Protein AF-A0A2V6PAM8-F1 (afdb_monomer)

pLDDT: mean 87.89, std 10.05, range [51.59, 96.38]

Structure (mmCIF, N/CA/C/O backbone):
data_AF-A0A2V6PAM8-F1
#
_entry.id   AF-A0A2V6PAM8-F1
#
loop_
_atom_site.group_PDB
_atom_site.id
_atom_site.type_symbol
_atom_site.label_atom_id
_atom_site.label_alt_id
_atom_site.label_comp_id
_atom_site.label_asym_id
_atom_site.label_entity_id
_atom_site.label_seq_id
_atom_site.pdbx_PDB_ins_code
_atom_site.Cartn_x
_atom_site.Cartn_y
_atom_site.Cartn_z
_atom_site.occupancy
_atom_site.B_iso_or_equiv
_atom_site.auth_seq_id
_atom_site.auth_comp_id
_atom_site.auth_asym_id
_atom_site.auth_atom_id
_atom_site.pdbx_PDB_model_num
ATOM 1 N N . MET A 1 1 ? -10.307 9.850 -8.033 1.00 60.00 1 MET A N 1
ATOM 2 C CA . MET A 1 1 ? -9.598 10.230 -6.792 1.00 60.00 1 MET A CA 1
ATOM 3 C C . MET A 1 1 ? -10.414 11.345 -6.150 1.00 60.00 1 MET A C 1
ATOM 5 O O . MET A 1 1 ? -10.717 12.295 -6.857 1.00 60.00 1 MET A O 1
ATOM 9 N N . ILE A 1 2 ? -10.885 11.184 -4.908 1.00 63.59 2 ILE A N 1
ATOM 10 C CA . ILE A 1 2 ? -11.718 12.192 -4.225 1.00 63.59 2 ILE A CA 1
ATOM 11 C C . ILE A 1 2 ? -10.846 12.871 -3.171 1.00 63.59 2 ILE A C 1
ATOM 13 O O . ILE A 1 2 ? -10.328 12.197 -2.283 1.00 63.59 2 ILE A O 1
ATOM 17 N N . TRP A 1 3 ? -10.672 14.186 -3.293 1.00 65.62 3 TRP A N 1
ATOM 18 C CA . TRP A 1 3 ? -9.989 15.015 -2.302 1.00 65.62 3 TRP A CA 1
ATOM 19 C C . TRP A 1 3 ? -11.008 15.732 -1.406 1.00 65.62 3 TRP A C 1
ATOM 21 O O . TRP A 1 3 ? -12.070 16.109 -1.904 1.00 65.62 3 TRP A O 1
ATOM 31 N N . PRO A 1 4 ? -10.689 15.971 -0.118 1.00 77.56 4 PRO A N 1
ATOM 32 C CA . PRO A 1 4 ? -9.455 15.596 0.589 1.00 77.56 4 PRO A CA 1
ATOM 33 C C . PRO A 1 4 ? -9.406 14.110 1.000 1.00 77.56 4 PRO A C 1
ATOM 35 O O . PRO A 1 4 ? -10.439 13.469 1.190 1.00 77.56 4 PRO A O 1
ATOM 38 N N . PHE A 1 5 ? -8.196 13.569 1.203 1.00 82.25 5 PHE A N 1
ATOM 39 C CA . PHE A 1 5 ? -8.011 12.225 1.766 1.00 82.25 5 PHE A CA 1
ATOM 40 C C . PHE A 1 5 ? -8.286 12.242 3.275 1.00 82.25 5 PHE A C 1
ATOM 42 O O . PHE A 1 5 ? -7.394 12.498 4.081 1.00 82.25 5 PHE A O 1
ATOM 49 N N . SER A 1 6 ? -9.534 12.000 3.670 1.00 88.38 6 SER A N 1
ATOM 50 C CA . SER A 1 6 ? -9.892 11.915 5.089 1.00 88.38 6 SER A CA 1
ATOM 51 C C . SER A 1 6 ? -9.301 10.662 5.744 1.00 88.38 6 SER A C 1
ATOM 53 O O . SER A 1 6 ? -9.154 9.625 5.098 1.00 88.38 6 SER A O 1
ATOM 55 N N . LEU A 1 7 ? -9.038 10.718 7.054 1.00 88.88 7 LEU A N 1
ATOM 56 C CA . LEU A 1 7 ? -8.567 9.558 7.828 1.00 88.88 7 LEU A CA 1
ATOM 57 C C . LEU A 1 7 ? -9.528 8.358 7.729 1.00 88.88 7 LEU A C 1
ATOM 59 O O . LEU A 1 7 ? -9.100 7.208 7.677 1.00 88.88 7 LEU A O 1
ATOM 63 N N . HIS A 1 8 ? -10.837 8.620 7.652 1.00 90.31 8 HIS A N 1
ATOM 64 C CA . HIS A 1 8 ? -11.852 7.585 7.425 1.00 90.31 8 HIS A CA 1
ATOM 65 C C . HIS A 1 8 ? -11.763 6.976 6.021 1.00 90.31 8 HIS A C 1
ATOM 67 O O . HIS A 1 8 ? -11.898 5.766 5.849 1.00 90.31 8 HIS A O 1
ATOM 73 N N . GLY A 1 9 ? -11.505 7.805 5.006 1.00 90.56 9 GLY A N 1
ATOM 74 C CA . GLY A 1 9 ? -11.277 7.340 3.639 1.00 90.56 9 GLY A CA 1
ATOM 75 C C . GLY A 1 9 ? -10.022 6.476 3.522 1.00 90.56 9 GLY A C 1
ATOM 76 O O . GLY A 1 9 ? -10.054 5.452 2.839 1.00 90.56 9 GLY A O 1
ATOM 77 N N . GLN A 1 10 ? -8.950 6.836 4.235 1.00 90.38 10 GLN A N 1
ATOM 78 C CA . GLN A 1 10 ? -7.720 6.040 4.292 1.00 90.38 10 GLN A CA 1
ATOM 79 C C . GLN A 1 10 ? -7.975 4.665 4.912 1.00 90.38 10 GLN A C 1
ATOM 81 O O . GLN A 1 10 ? -7.566 3.655 4.344 1.00 90.38 10 GLN A O 1
ATOM 86 N N . GLN A 1 11 ? -8.726 4.610 6.016 1.00 93.25 11 GLN A N 1
ATOM 87 C CA . GLN A 1 11 ? -9.111 3.348 6.647 1.00 93.25 11 GLN A CA 1
ATOM 88 C C . GLN A 1 11 ? -9.919 2.450 5.705 1.00 93.25 11 GLN A C 1
ATOM 90 O O . GLN A 1 11 ? -9.539 1.303 5.475 1.00 93.25 11 GLN A O 1
ATOM 95 N N . LYS A 1 12 ? -10.983 2.984 5.090 1.00 93.38 12 LYS A N 1
ATOM 96 C CA . LYS A 1 12 ? -11.780 2.236 4.104 1.00 93.38 12 LYS A CA 1
ATOM 97 C C . LYS A 1 12 ? -10.934 1.736 2.937 1.00 93.38 12 LYS A C 1
ATOM 99 O O . LYS A 1 12 ? -11.145 0.629 2.453 1.00 93.38 12 LYS A O 1
ATOM 104 N N . THR A 1 13 ? -9.976 2.545 2.487 1.00 93.12 13 THR A N 1
ATOM 105 C CA . THR A 1 13 ? -9.052 2.161 1.416 1.00 93.12 13 THR A CA 1
ATOM 106 C C . THR A 1 13 ? -8.168 0.998 1.857 1.00 93.12 13 THR A C 1
ATOM 108 O O . THR A 1 13 ? -8.074 0.016 1.128 1.00 93.12 13 THR A O 1
ATOM 111 N N . ALA A 1 14 ? -7.571 1.059 3.050 1.00 93.31 14 ALA A N 1
ATOM 112 C CA . ALA A 1 14 ? -6.739 -0.019 3.581 1.00 93.31 14 ALA A CA 1
ATOM 113 C C . ALA A 1 14 ? -7.520 -1.339 3.698 1.00 93.31 14 ALA A C 1
ATOM 115 O O . ALA A 1 14 ? -7.067 -2.378 3.220 1.00 93.31 14 ALA A O 1
ATOM 116 N N . GLU A 1 15 ? -8.726 -1.291 4.264 1.00 94.38 15 GLU A N 1
ATOM 117 C CA . GLU A 1 15 ? -9.599 -2.459 4.418 1.00 94.38 15 GLU A CA 1
ATOM 118 C C . GLU A 1 15 ? -10.016 -3.045 3.061 1.00 94.38 15 GLU A C 1
ATOM 120 O O . GLU A 1 15 ? -9.935 -4.258 2.862 1.00 94.38 15 GLU A O 1
ATOM 125 N N . ALA A 1 16 ? -10.385 -2.195 2.096 1.00 94.38 16 ALA A N 1
ATOM 126 C CA . ALA A 1 16 ? -10.732 -2.631 0.746 1.00 94.38 16 ALA A CA 1
ATOM 127 C C . ALA A 1 16 ? -9.545 -3.292 0.032 1.00 94.38 16 ALA A C 1
ATOM 129 O O . ALA A 1 16 ? -9.707 -4.344 -0.580 1.00 94.38 16 ALA A O 1
ATOM 130 N N . ARG A 1 17 ? -8.335 -2.724 0.138 1.00 95.31 17 ARG A N 1
ATOM 131 C CA . ARG A 1 17 ? -7.122 -3.319 -0.447 1.00 95.31 17 ARG A CA 1
ATOM 132 C C . ARG A 1 17 ? -6.766 -4.652 0.206 1.00 95.31 17 ARG A C 1
ATOM 134 O O . ARG A 1 17 ? -6.422 -5.590 -0.504 1.00 95.31 17 ARG A O 1
ATOM 141 N N . ALA A 1 18 ? -6.899 -4.775 1.525 1.00 93.88 18 ALA A N 1
ATOM 142 C CA . ALA A 1 18 ? -6.687 -6.049 2.210 1.00 93.88 18 ALA A CA 1
ATOM 143 C C . ALA A 1 18 ? -7.701 -7.115 1.755 1.00 93.88 18 ALA A C 1
ATOM 145 O O . ALA A 1 18 ? -7.327 -8.263 1.509 1.00 93.88 18 ALA A O 1
ATOM 146 N N . ALA A 1 19 ? -8.970 -6.734 1.581 1.00 95.06 19 ALA A N 1
ATOM 147 C CA . ALA A 1 19 ? -10.009 -7.620 1.059 1.00 95.06 19 ALA A CA 1
ATOM 148 C C . ALA A 1 19 ? -9.766 -8.022 -0.409 1.00 95.06 19 ALA A C 1
ATOM 150 O O . ALA A 1 19 ? -9.996 -9.179 -0.770 1.00 95.06 19 ALA A O 1
ATOM 151 N N . ASP A 1 20 ? -9.272 -7.101 -1.242 1.00 94.38 20 ASP A N 1
ATOM 152 C CA . ASP A 1 20 ? -8.894 -7.373 -2.633 1.00 94.38 20 ASP A CA 1
ATOM 153 C C . ASP A 1 20 ? -7.796 -8.439 -2.706 1.00 94.38 20 ASP A C 1
ATOM 155 O O . ASP A 1 20 ? -7.969 -9.443 -3.398 1.00 94.38 20 ASP A O 1
ATOM 159 N N . ILE A 1 21 ? -6.725 -8.277 -1.923 1.00 94.44 21 ILE A N 1
ATOM 160 C CA . ILE A 1 21 ? -5.619 -9.242 -1.856 1.00 94.44 21 ILE A CA 1
ATOM 161 C C . ILE A 1 21 ? -6.103 -10.607 -1.361 1.00 94.44 21 ILE A C 1
ATOM 163 O O . ILE A 1 21 ? -5.783 -11.633 -1.960 1.00 94.44 21 ILE A O 1
ATOM 167 N N . LYS A 1 22 ? -6.941 -10.634 -0.315 1.00 92.88 22 LYS A N 1
ATOM 168 C CA . LYS A 1 22 ? -7.553 -11.876 0.187 1.00 92.88 22 LYS A CA 1
ATOM 169 C C . LYS A 1 22 ? -8.410 -12.581 -0.873 1.00 92.88 22 LYS A C 1
ATOM 171 O O . LYS A 1 22 ? -8.558 -13.796 -0.828 1.00 92.88 22 LYS A O 1
ATOM 176 N N . SER A 1 23 ? -8.950 -11.827 -1.828 1.00 94.81 23 SER A N 1
ATOM 177 C CA . SER A 1 23 ? -9.747 -12.333 -2.951 1.00 94.81 23 SER A CA 1
ATOM 178 C C . SER A 1 23 ? -8.909 -12.596 -4.212 1.00 94.81 23 SER A C 1
ATOM 180 O O . SER A 1 23 ? -9.467 -12.653 -5.305 1.00 94.81 23 SER A O 1
ATOM 182 N N . HIS A 1 24 ? -7.582 -12.715 -4.084 1.00 92.19 24 HIS A N 1
ATOM 183 C CA . HIS A 1 24 ? -6.637 -12.926 -5.189 1.00 92.19 24 HIS A CA 1
ATOM 184 C C . HIS A 1 24 ? -6.649 -11.829 -6.267 1.00 92.19 24 HIS A C 1
ATOM 186 O O . HIS A 1 24 ? -6.299 -12.073 -7.421 1.00 92.19 24 HIS A O 1
ATOM 192 N N . ARG A 1 25 ? -7.031 -10.599 -5.904 1.00 93.25 25 ARG A N 1
ATOM 193 C CA . ARG A 1 25 ? -6.892 -9.426 -6.774 1.00 93.25 25 ARG A CA 1
ATOM 194 C C . ARG A 1 25 ? -5.595 -8.695 -6.466 1.00 93.25 25 ARG A C 1
ATOM 196 O O . ARG A 1 25 ? -5.213 -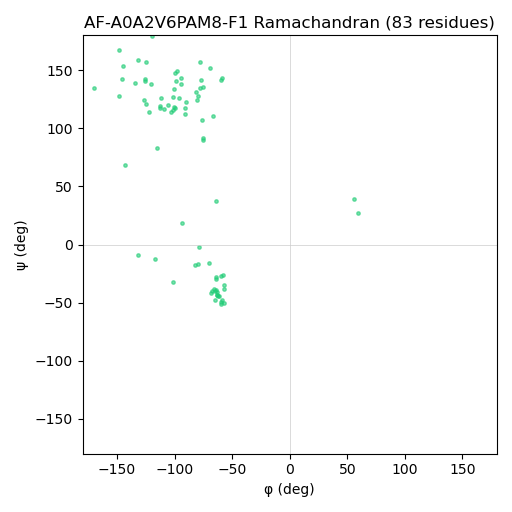8.576 -5.309 1.00 93.25 25 ARG A O 1
ATOM 203 N N . VAL A 1 26 ? -4.960 -8.167 -7.508 1.00 92.00 26 VAL A N 1
ATOM 204 C CA . VAL A 1 26 ? -3.651 -7.501 -7.438 1.00 92.00 26 VAL A CA 1
ATOM 205 C C . VAL A 1 26 ? -3.830 -6.019 -7.808 1.00 92.00 26 VAL A C 1
ATOM 207 O O . VAL A 1 26 ? -3.715 -5.652 -8.979 1.00 92.00 26 VAL A O 1
ATOM 210 N N . PRO A 1 27 ? -4.228 -5.152 -6.859 1.00 93.31 27 PRO A N 1
ATOM 211 C CA . PRO A 1 27 ? -4.533 -3.761 -7.158 1.00 93.31 27 PRO A CA 1
ATOM 212 C C . PRO A 1 27 ? -3.261 -2.934 -7.384 1.00 93.31 27 PRO A C 1
ATOM 214 O O . PRO A 1 27 ? -2.322 -2.960 -6.587 1.00 93.31 27 PRO A O 1
ATOM 217 N N . VAL A 1 28 ? -3.286 -2.111 -8.432 1.00 92.50 28 VAL A N 1
ATOM 218 C CA . VAL A 1 28 ? -2.320 -1.023 -8.632 1.00 92.50 28 VAL A CA 1
ATOM 219 C C . VAL A 1 28 ? -2.735 0.160 -7.761 1.00 92.50 28 VAL A C 1
ATOM 221 O O . VAL A 1 28 ? -3.888 0.604 -7.814 1.00 92.50 28 VAL A O 1
ATOM 224 N N . VAL A 1 29 ? -1.813 0.683 -6.955 1.00 91.00 29 VAL A N 1
ATOM 225 C CA . VAL A 1 29 ? -2.068 1.821 -6.066 1.00 91.00 29 VAL A CA 1
ATOM 226 C C . VAL A 1 29 ? -1.149 2.990 -6.386 1.00 91.00 29 VAL A C 1
ATOM 228 O O . VAL A 1 29 ? 0.042 2.829 -6.642 1.00 91.00 29 VAL A O 1
ATOM 231 N N . HIS A 1 30 ? -1.733 4.186 -6.360 1.00 89.06 30 HIS A N 1
ATOM 232 C CA . HIS A 1 30 ? -1.015 5.443 -6.529 1.00 89.06 30 HIS A CA 1
ATOM 233 C C . HIS A 1 30 ? -0.793 6.066 -5.156 1.00 89.06 30 HIS A C 1
ATOM 235 O O . HIS A 1 30 ? -1.754 6.391 -4.456 1.00 89.06 30 HIS A O 1
ATOM 241 N N . LEU A 1 31 ? 0.472 6.226 -4.780 1.00 87.56 31 LEU A N 1
ATOM 242 C CA . LEU A 1 31 ? 0.883 6.806 -3.513 1.00 87.56 31 LEU A CA 1
ATOM 243 C C . LEU A 1 31 ? 1.196 8.287 -3.711 1.00 87.56 31 LEU A C 1
ATOM 245 O O . LEU A 1 31 ? 2.001 8.689 -4.556 1.00 87.56 31 LEU A O 1
ATOM 249 N N . VAL A 1 32 ? 0.547 9.108 -2.895 1.00 84.06 32 VAL A N 1
ATOM 250 C CA . VAL A 1 32 ? 0.734 10.556 -2.876 1.00 84.06 32 VAL A CA 1
ATOM 251 C C . VAL A 1 32 ? 1.078 10.980 -1.461 1.00 84.06 32 VAL A C 1
ATOM 253 O O . VAL A 1 32 ? 0.511 10.473 -0.492 1.00 84.06 32 VAL A O 1
ATOM 256 N N . ARG A 1 33 ? 1.995 11.937 -1.329 1.00 83.00 33 ARG A N 1
ATOM 257 C CA . ARG A 1 33 ? 2.118 12.669 -0.069 1.00 83.00 33 ARG A CA 1
ATOM 258 C C . ARG A 1 33 ? 0.962 13.677 -0.024 1.00 83.00 33 ARG A C 1
ATOM 260 O O . ARG A 1 33 ? 0.550 14.221 -1.041 1.00 83.00 33 ARG A O 1
ATOM 267 N N . PHE A 1 34 ? 0.367 13.891 1.141 1.00 77.06 34 PHE A N 1
ATOM 268 C CA . PHE A 1 34 ? -0.693 14.885 1.333 1.00 77.06 34 PHE A CA 1
ATOM 269 C C . PHE A 1 34 ? -0.380 15.677 2.609 1.00 77.06 34 PHE A C 1
ATOM 271 O O . PHE A 1 34 ? 0.089 15.069 3.571 1.00 77.06 34 PHE A O 1
ATOM 278 N N . PRO A 1 35 ? -0.575 17.012 2.640 1.00 76.69 35 PRO A N 1
ATOM 279 C CA . PRO A 1 35 ? -1.144 17.882 1.595 1.00 76.69 35 PRO A CA 1
ATOM 280 C C . PRO A 1 35 ? -0.175 18.248 0.462 1.00 76.69 35 PRO A C 1
ATOM 282 O O . PRO A 1 35 ? -0.558 18.926 -0.487 1.00 76.69 35 PRO A O 1
ATOM 285 N N . ARG A 1 36 ? 1.082 17.800 0.534 1.00 78.25 36 ARG A N 1
ATOM 286 C CA . ARG A 1 36 ? 2.079 18.039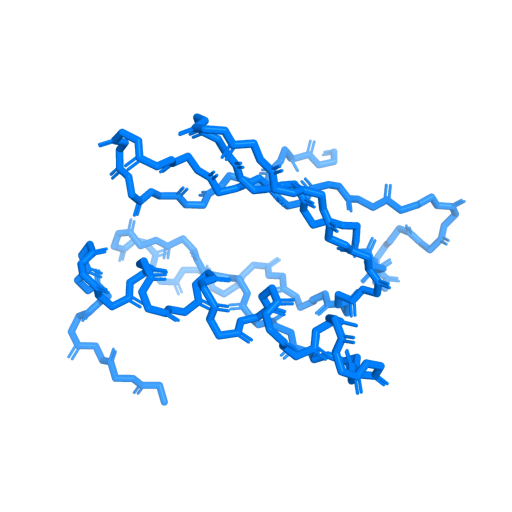 -0.517 1.00 78.25 36 ARG A CA 1
ATOM 287 C C . ARG A 1 36 ? 1.813 17.127 -1.715 1.00 78.25 36 ARG A C 1
ATOM 289 O O . ARG A 1 36 ? 2.356 16.033 -1.730 1.00 78.25 36 ARG A O 1
ATOM 296 N N . LEU A 1 37 ? 1.028 17.595 -2.692 1.00 64.56 37 LEU A N 1
ATOM 297 C CA . LEU A 1 37 ? 0.591 16.888 -3.915 1.00 64.56 37 LEU A CA 1
ATOM 298 C C . LEU A 1 37 ? 1.726 16.501 -4.893 1.00 64.56 37 LEU A C 1
ATOM 300 O O . LEU A 1 37 ? 1.563 16.556 -6.108 1.00 64.56 37 LEU A O 1
ATOM 304 N N . THR A 1 38 ? 2.887 16.097 -4.391 1.00 70.56 38 THR A N 1
ATOM 305 C CA . THR A 1 38 ? 3.876 15.391 -5.192 1.00 70.56 38 THR A CA 1
ATOM 306 C C . THR A 1 38 ? 3.398 13.946 -5.350 1.00 70.56 38 THR A C 1
ATOM 308 O O . THR A 1 38 ? 3.350 13.164 -4.394 1.00 70.56 38 THR A O 1
ATOM 311 N N . ILE A 1 39 ? 2.947 13.620 -6.566 1.00 58.03 39 ILE A N 1
ATOM 312 C CA . ILE A 1 39 ? 2.693 12.242 -6.996 1.00 58.03 39 ILE A CA 1
ATOM 313 C C . ILE A 1 39 ? 4.060 11.568 -7.039 1.00 58.03 39 ILE A C 1
A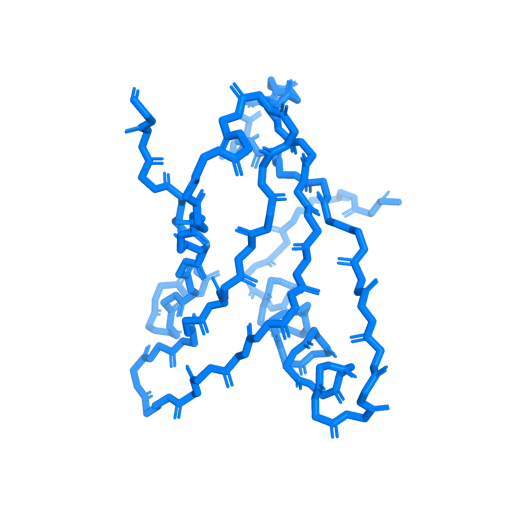TOM 315 O O . ILE A 1 39 ? 4.881 11.946 -7.867 1.00 58.03 39 ILE A O 1
ATOM 319 N N . ASN A 1 40 ? 4.332 10.632 -6.129 1.00 63.00 40 ASN A N 1
ATOM 320 C CA . ASN A 1 40 ? 5.703 10.143 -5.955 1.00 63.00 40 ASN A CA 1
ATOM 321 C C . ASN A 1 40 ? 5.890 8.664 -6.261 1.00 63.00 40 ASN A C 1
ATOM 323 O O . ASN A 1 40 ? 7.039 8.234 -6.313 1.00 63.00 40 ASN A O 1
ATOM 327 N N . HIS A 1 41 ? 4.828 7.865 -6.418 1.00 82.56 41 HIS A N 1
ATOM 328 C CA . HIS A 1 41 ? 5.045 6.434 -6.613 1.00 82.56 41 HIS A CA 1
ATOM 329 C C . HIS A 1 41 ? 3.797 5.649 -7.020 1.00 82.56 41 HIS A C 1
ATOM 331 O O . HIS A 1 41 ? 2.738 5.810 -6.412 1.00 82.56 41 HIS A O 1
ATOM 337 N N . GLY A 1 42 ? 3.924 4.769 -8.013 1.00 89.19 42 GLY A N 1
ATOM 338 C CA . GLY A 1 42 ? 2.918 3.761 -8.347 1.00 89.19 42 GLY A CA 1
ATOM 339 C C . GLY A 1 42 ? 3.469 2.378 -8.029 1.00 89.19 42 GLY A C 1
ATOM 340 O O . GLY A 1 42 ? 4.546 2.041 -8.507 1.00 89.19 42 GLY A O 1
ATOM 341 N N . VAL A 1 43 ? 2.744 1.590 -7.235 1.00 92.19 43 VAL A N 1
ATOM 342 C CA . VAL A 1 43 ? 3.158 0.230 -6.856 1.00 92.19 43 VAL A CA 1
ATOM 343 C C . VAL A 1 43 ? 2.019 -0.761 -7.046 1.00 92.19 43 VAL A C 1
ATOM 345 O O . VAL A 1 43 ? 0.842 -0.390 -7.084 1.00 92.19 43 VAL A O 1
ATOM 348 N N . VAL A 1 44 ? 2.364 -2.038 -7.155 1.00 94.31 44 VAL A N 1
ATOM 349 C CA . VAL A 1 44 ? 1.406 -3.133 -7.329 1.00 94.31 44 VAL A CA 1
ATOM 350 C C . VAL A 1 44 ? 1.352 -3.954 -6.048 1.00 94.31 44 VAL A C 1
ATOM 352 O O . VAL A 1 44 ? 2.352 -4.555 -5.674 1.00 94.31 44 VAL A O 1
ATOM 355 N N . LEU A 1 45 ? 0.207 -3.994 -5.364 1.00 95.19 45 LEU A N 1
ATOM 356 C CA . LEU A 1 45 ? 0.066 -4.790 -4.141 1.00 95.19 45 LEU A CA 1
ATOM 357 C C . LEU A 1 45 ? -0.200 -6.253 -4.495 1.00 95.19 45 LEU A C 1
ATOM 359 O O . LEU A 1 45 ? -1.110 -6.534 -5.272 1.00 95.19 45 LEU A O 1
ATOM 363 N N . PHE A 1 46 ? 0.539 -7.177 -3.884 1.00 94.19 46 PHE A N 1
ATOM 364 C CA . PHE A 1 46 ? 0.390 -8.618 -4.129 1.00 94.19 46 PHE A CA 1
ATOM 365 C C . PHE A 1 46 ? 0.303 -9.466 -2.850 1.00 94.19 46 PHE A C 1
ATOM 367 O O . PHE A 1 46 ? -0.015 -10.651 -2.922 1.00 94.19 46 PHE A O 1
ATOM 374 N N . GLY A 1 47 ? 0.547 -8.880 -1.676 1.00 94.75 47 GLY A N 1
ATOM 375 C CA . GLY A 1 47 ? 0.406 -9.554 -0.385 1.00 94.75 47 GLY A CA 1
ATOM 376 C C . GLY A 1 47 ? -0.096 -8.601 0.693 1.00 94.75 47 GLY A C 1
ATOM 377 O O . GLY A 1 47 ? 0.102 -7.391 0.594 1.00 94.75 47 GLY A O 1
ATOM 378 N N . ALA A 1 48 ? -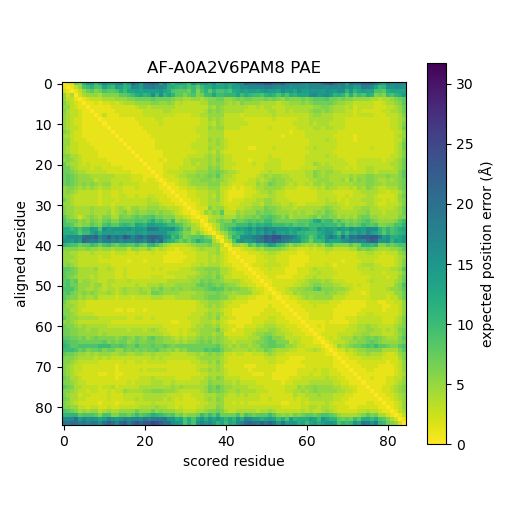0.767 -9.139 1.711 1.00 95.75 48 ALA A N 1
ATOM 379 C CA . ALA A 1 48 ? -1.283 -8.366 2.834 1.00 95.75 48 ALA A CA 1
ATOM 380 C C . ALA A 1 48 ? -1.274 -9.205 4.116 1.00 95.75 48 ALA A C 1
ATOM 382 O O . ALA A 1 48 ? -1.856 -10.289 4.156 1.00 95.75 48 ALA A O 1
ATOM 383 N N . THR A 1 49 ? -0.676 -8.661 5.172 1.00 95.44 49 THR A N 1
ATOM 384 C CA . THR A 1 49 ? -0.680 -9.230 6.522 1.00 95.44 49 THR A CA 1
ATOM 385 C C . THR A 1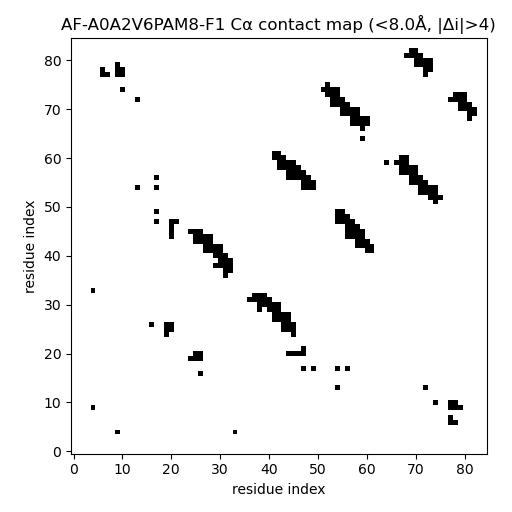 49 ? -1.279 -8.200 7.468 1.00 95.44 49 THR A C 1
ATOM 387 O O . THR A 1 49 ? -0.713 -7.128 7.667 1.00 95.44 49 THR A O 1
ATOM 390 N N . ALA A 1 50 ? -2.446 -8.502 8.035 1.00 93.69 50 ALA A N 1
ATOM 391 C CA . ALA A 1 50 ? -3.139 -7.609 8.958 1.00 93.69 50 ALA A CA 1
ATOM 392 C C . ALA A 1 50 ? -2.907 -8.036 10.411 1.00 93.69 50 ALA A C 1
ATOM 394 O O . ALA A 1 50 ? -3.067 -9.207 10.752 1.00 93.69 50 ALA A O 1
ATOM 395 N N . THR A 1 51 ? -2.595 -7.068 11.266 1.00 92.38 51 THR A N 1
ATOM 396 C CA . THR A 1 51 ? -2.549 -7.210 12.723 1.00 92.38 51 THR A CA 1
ATOM 397 C C . THR A 1 51 ? -3.557 -6.254 13.369 1.00 92.38 51 THR A C 1
ATOM 399 O O . THR A 1 51 ? -4.257 -5.488 12.692 1.00 92.38 51 THR A O 1
ATOM 402 N N . GLU A 1 52 ? -3.639 -6.284 14.700 1.00 90.62 52 GLU A N 1
ATOM 403 C CA . GLU A 1 52 ? -4.460 -5.342 15.469 1.00 90.62 52 GLU A CA 1
ATOM 404 C C . GLU A 1 52 ? -3.989 -3.889 15.334 1.00 90.62 52 GLU A C 1
ATOM 406 O O . GLU A 1 52 ? -4.802 -2.972 15.441 1.00 90.62 52 GLU A O 1
ATOM 411 N N . LYS A 1 53 ? -2.692 -3.665 15.084 1.00 92.69 53 LYS A N 1
ATOM 412 C CA . LYS A 1 53 ? -2.086 -2.324 15.052 1.00 92.69 53 LYS A CA 1
ATOM 413 C C . LYS A 1 53 ? -1.878 -1.801 13.638 1.00 92.69 53 LYS A C 1
ATOM 415 O O . LYS A 1 53 ? -2.016 -0.605 13.407 1.00 92.69 53 LYS A O 1
ATOM 420 N N . GLU A 1 54 ? -1.612 -2.686 12.686 1.00 95.12 54 GLU A N 1
ATOM 421 C CA . GLU A 1 54 ? -1.218 -2.287 11.339 1.00 95.12 54 GLU A CA 1
ATOM 422 C C . GLU A 1 54 ? -1.695 -3.264 10.263 1.00 95.12 54 GLU A C 1
ATOM 424 O O . GLU A 1 54 ? -2.149 -4.3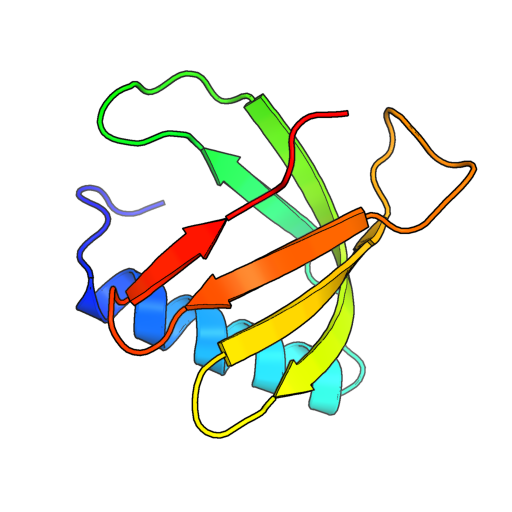75 10.541 1.00 95.12 54 GLU A O 1
ATOM 429 N N . ILE A 1 55 ? -1.600 -2.836 9.009 1.00 95.62 55 ILE A N 1
ATOM 430 C CA . ILE A 1 55 ? -1.710 -3.712 7.846 1.00 95.62 55 ILE A CA 1
ATOM 431 C C . ILE A 1 55 ? -0.452 -3.520 7.008 1.00 95.62 55 ILE A C 1
ATOM 433 O O . ILE A 1 55 ? -0.170 -2.412 6.557 1.00 95.62 55 ILE A O 1
ATOM 437 N N . LEU A 1 56 ? 0.292 -4.600 6.803 1.00 96.38 56 LEU A N 1
ATOM 438 C CA . LEU A 1 56 ? 1.503 -4.615 5.996 1.00 96.38 56 LEU A CA 1
ATOM 439 C C . LEU A 1 56 ? 1.169 -5.159 4.614 1.00 96.38 5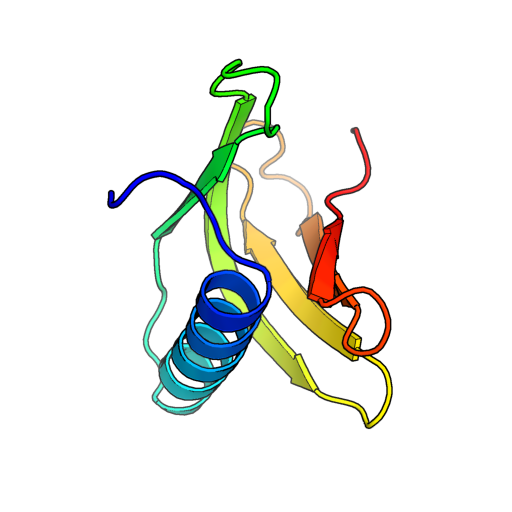6 LEU A C 1
ATOM 441 O O . LEU A 1 56 ? 0.760 -6.313 4.482 1.00 96.38 56 LEU A O 1
ATOM 445 N N . PHE A 1 57 ? 1.346 -4.337 3.589 1.00 95.69 57 PHE A N 1
ATOM 446 C CA . PHE A 1 57 ? 1.170 -4.738 2.202 1.00 95.69 57 PHE A CA 1
ATOM 447 C C . PHE A 1 57 ? 2.524 -4.987 1.550 1.00 95.69 57 PHE A C 1
ATOM 449 O O . PHE A 1 57 ? 3.387 -4.110 1.554 1.00 95.69 57 PHE A O 1
ATOM 456 N N . ALA A 1 58 ? 2.681 -6.161 0.944 1.00 95.12 58 ALA A N 1
ATOM 457 C CA . ALA A 1 58 ? 3.788 -6.432 0.0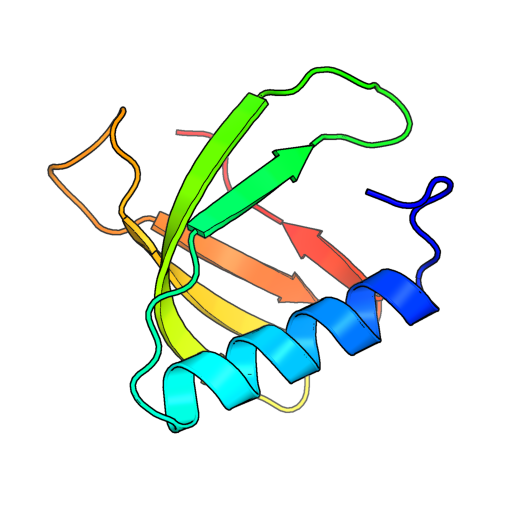43 1.00 95.12 58 ALA A CA 1
ATOM 458 C C . ALA A 1 58 ? 3.460 -5.834 -1.328 1.00 95.12 58 ALA A C 1
ATOM 460 O O . ALA A 1 58 ? 2.403 -6.120 -1.907 1.00 95.12 58 ALA A O 1
ATOM 461 N N . ALA A 1 59 ? 4.357 -4.988 -1.819 1.00 94.62 59 ALA A N 1
ATOM 462 C CA . ALA A 1 59 ? 4.210 -4.254 -3.059 1.00 94.62 59 ALA A CA 1
ATOM 463 C C . ALA A 1 59 ? 5.400 -4.492 -3.990 1.00 94.62 59 ALA A C 1
ATOM 465 O O . ALA A 1 59 ? 6.546 -4.586 -3.561 1.00 94.62 59 ALA A O 1
ATOM 466 N N . TYR A 1 60 ? 5.113 -4.577 -5.282 1.00 93.19 60 TYR A N 1
ATOM 467 C CA . TYR A 1 60 ? 6.103 -4.496 -6.341 1.00 93.19 60 TYR A CA 1
ATOM 468 C C . TYR A 1 60 ? 6.254 -3.033 -6.759 1.00 93.19 60 TYR A C 1
ATOM 470 O O . TYR A 1 60 ? 5.269 -2.388 -7.138 1.00 93.19 60 TYR A O 1
ATOM 478 N N . ASP A 1 61 ? 7.482 -2.530 -6.668 1.00 91.06 61 ASP A N 1
ATOM 479 C CA . ASP A 1 61 ? 7.886 -1.210 -7.140 1.00 91.06 61 ASP A CA 1
ATOM 480 C C . ASP A 1 61 ? 8.624 -1.351 -8.486 1.00 91.06 61 ASP A C 1
ATOM 482 O O . ASP A 1 61 ? 9.713 -1.930 -8.524 1.00 91.06 61 ASP A O 1
ATOM 486 N N . PRO A 1 62 ? 8.081 -0.805 -9.589 1.00 88.56 62 PRO A N 1
ATOM 487 C CA . PRO A 1 62 ? 8.757 -0.802 -10.885 1.00 88.56 62 PRO A CA 1
ATOM 488 C C . PRO A 1 62 ? 10.132 -0.113 -10.888 1.00 88.56 62 PRO A C 1
ATOM 490 O O . PRO A 1 62 ? 10.975 -0.457 -11.712 1.00 88.56 62 PRO A O 1
ATOM 493 N N . ASN A 1 63 ? 10.377 0.844 -9.988 1.00 87.81 63 ASN A N 1
ATOM 494 C CA . ASN A 1 63 ? 11.662 1.540 -9.874 1.00 87.81 63 ASN A CA 1
ATOM 495 C C . ASN A 1 63 ? 12.720 0.718 -9.124 1.00 87.81 63 ASN A C 1
ATOM 497 O O . ASN A 1 63 ? 13.903 1.049 -9.166 1.00 87.81 63 ASN A O 1
ATOM 501 N N . SER A 1 64 ? 12.319 -0.319 -8.391 1.00 87.25 64 SER A N 1
ATOM 502 C CA . SER A 1 64 ? 13.212 -1.193 -7.625 1.00 87.25 64 SER A CA 1
ATOM 503 C C . SER A 1 64 ? 12.705 -2.637 -7.688 1.00 87.25 64 SER A C 1
ATOM 505 O O . SER A 1 64 ? 12.267 -3.195 -6.683 1.00 87.25 64 SER A O 1
ATOM 507 N N . PRO A 1 65 ? 12.764 -3.270 -8.876 1.00 87.38 65 PRO A N 1
ATOM 508 C CA . PRO A 1 65 ? 12.104 -4.551 -9.135 1.00 87.38 65 PRO A CA 1
ATOM 509 C C . PRO A 1 65 ? 12.747 -5.738 -8.403 1.00 87.38 65 PRO A C 1
ATOM 511 O O . PRO A 1 65 ? 12.137 -6.799 -8.299 1.00 87.38 65 PRO A O 1
ATOM 514 N N . GLU A 1 66 ? 13.971 -5.562 -7.902 1.00 89.00 66 GLU A N 1
ATOM 515 C CA . GLU A 1 66 ? 14.799 -6.598 -7.277 1.00 89.00 66 GLU A CA 1
ATOM 516 C C . GLU A 1 66 ? 14.188 -7.152 -5.982 1.00 89.00 66 GLU A C 1
ATOM 518 O O . GLU A 1 66 ? 14.462 -8.290 -5.592 1.00 89.00 66 GLU A O 1
ATOM 523 N N . LYS A 1 67 ? 13.409 -6.332 -5.260 1.00 88.19 67 LYS A N 1
ATOM 524 C CA . LYS A 1 67 ? 12.869 -6.678 -3.942 1.00 88.19 67 LYS A CA 1
ATOM 525 C C . LYS A 1 67 ? 11.479 -6.077 -3.737 1.00 88.19 67 LYS A C 1
ATOM 527 O O . LYS A 1 67 ? 11.248 -4.934 -4.120 1.00 88.19 67 LYS A O 1
ATOM 532 N N . PRO A 1 68 ? 10.566 -6.800 -3.070 1.00 91.44 68 PRO A N 1
ATOM 533 C CA . PRO A 1 68 ? 9.312 -6.219 -2.621 1.00 91.44 68 PRO A CA 1
ATOM 534 C C . PRO A 1 68 ? 9.533 -5.044 -1.669 1.00 91.44 68 PRO A C 1
ATOM 536 O O . PRO A 1 68 ? 10.384 -5.110 -0.779 1.00 91.44 68 PRO A O 1
ATOM 539 N N . VAL A 1 69 ? 8.703 -4.016 -1.807 1.00 92.31 69 VAL A N 1
ATOM 540 C CA . VAL A 1 69 ? 8.592 -2.918 -0.846 1.00 92.31 69 VAL A CA 1
ATOM 541 C C . VAL A 1 69 ? 7.407 -3.162 0.082 1.00 92.31 69 VAL A C 1
ATOM 543 O O . VAL A 1 69 ? 6.398 -3.753 -0.312 1.00 92.31 69 VAL A O 1
ATOM 546 N N . THR A 1 70 ? 7.510 -2.691 1.322 1.00 94.06 70 THR A N 1
ATOM 547 C CA . THR A 1 70 ? 6.430 -2.819 2.306 1.00 94.06 70 THR A CA 1
ATOM 548 C C . THR A 1 70 ? 5.704 -1.492 2.452 1.00 94.06 70 THR A C 1
ATOM 550 O O . THR A 1 70 ? 6.269 -0.522 2.954 1.00 94.06 70 THR A O 1
ATOM 553 N N . LEU A 1 71 ? 4.435 -1.457 2.052 1.00 94.00 71 LEU A N 1
ATOM 554 C CA . LEU A 1 71 ? 3.529 -0.354 2.355 1.00 94.00 71 LEU A CA 1
ATOM 555 C C . LEU A 1 71 ? 2.806 -0.668 3.668 1.00 94.00 71 LEU A C 1
ATOM 557 O O . LEU A 1 71 ? 1.992 -1.588 3.727 1.00 94.00 71 LEU A O 1
ATOM 561 N N . ALA A 1 72 ? 3.087 0.100 4.714 1.00 94.81 72 ALA A N 1
ATOM 562 C CA . ALA A 1 72 ? 2.454 -0.060 6.015 1.00 94.81 72 ALA A CA 1
ATOM 563 C C . ALA A 1 72 ? 1.245 0.873 6.149 1.00 94.81 72 ALA A C 1
ATOM 565 O O . ALA A 1 72 ? 1.296 2.040 5.762 1.00 94.81 72 ALA A O 1
ATOM 566 N N . TYR A 1 73 ? 0.159 0.368 6.720 1.00 95.06 73 TYR A N 1
ATOM 567 C CA . TYR A 1 73 ? -0.974 1.158 7.183 1.00 95.06 73 TYR A CA 1
ATOM 568 C C . TYR A 1 73 ? -1.052 1.081 8.703 1.00 95.06 73 TYR A C 1
ATOM 570 O O . TYR A 1 73 ? -1.276 0.002 9.247 1.00 95.06 73 TYR A O 1
ATOM 578 N N . ASP A 1 74 ? -0.908 2.217 9.377 1.00 94.56 74 ASP A N 1
ATOM 579 C CA . ASP A 1 74 ? -1.009 2.317 10.830 1.00 94.56 74 ASP A CA 1
ATOM 580 C C . ASP A 1 74 ? -2.459 2.628 11.231 1.00 94.56 74 ASP A C 1
ATOM 582 O O . ASP A 1 74 ? -3.015 3.667 10.858 1.00 94.56 74 ASP A O 1
ATOM 586 N N . ARG A 1 75 ? -3.101 1.725 11.984 1.00 92.88 75 ARG A N 1
ATOM 587 C CA . ARG A 1 75 ? -4.507 1.878 12.401 1.00 92.88 75 ARG A CA 1
ATOM 588 C C . ARG A 1 75 ? -4.714 3.020 13.411 1.00 92.88 75 ARG A C 1
ATOM 590 O O . ARG A 1 75 ? -5.707 3.733 13.245 1.00 92.88 75 ARG A O 1
ATOM 597 N N . PRO A 1 76 ? -3.841 3.232 14.424 1.00 92.81 76 PRO A N 1
ATOM 598 C CA . PRO A 1 76 ? -3.967 4.351 15.360 1.00 92.81 76 PRO A CA 1
ATOM 599 C C . PRO A 1 76 ? -3.976 5.724 14.682 1.00 92.81 76 PRO A C 1
ATOM 601 O O . PRO A 1 76 ? -4.879 6.524 14.923 1.00 92.81 76 PRO A O 1
ATOM 604 N N . SER A 1 77 ? -3.007 5.994 13.807 1.00 91.12 77 SER A N 1
ATOM 605 C CA . SER A 1 77 ? -2.907 7.267 13.081 1.00 91.12 77 SER A CA 1
ATOM 606 C C . SER A 1 77 ? -3.801 7.321 11.841 1.00 91.12 77 SER A C 1
ATOM 608 O O . SER A 1 77 ? -4.082 8.408 11.340 1.00 91.12 77 SER A O 1
ATOM 610 N N . ARG A 1 78 ? -4.274 6.167 11.352 1.00 92.50 78 ARG A N 1
ATOM 611 C CA . ARG A 1 78 ? -5.027 5.995 10.099 1.00 92.50 78 ARG A CA 1
ATOM 612 C C . ARG A 1 78 ? -4.275 6.536 8.885 1.00 92.50 78 ARG A C 1
ATOM 614 O O . ARG A 1 78 ? -4.878 7.123 7.982 1.00 92.50 78 ARG A O 1
ATOM 621 N N . THR A 1 79 ? -2.961 6.332 8.861 1.00 91.12 79 THR A N 1
ATOM 622 C CA . THR A 1 79 ? -2.085 6.814 7.789 1.00 91.12 79 THR A CA 1
ATOM 623 C C . THR A 1 79 ? -1.272 5.692 7.156 1.00 91.12 79 THR A C 1
ATOM 625 O O . THR A 1 79 ? -1.076 4.627 7.739 1.00 91.12 79 THR A O 1
ATOM 628 N N . PHE A 1 80 ? -0.841 5.932 5.918 1.00 91.56 80 PHE A N 1
ATOM 629 C CA . PHE A 1 80 ? 0.043 5.038 5.184 1.00 91.56 80 PHE A CA 1
ATOM 630 C C . PHE A 1 80 ? 1.484 5.529 5.265 1.00 91.56 80 PHE A C 1
ATOM 632 O O . PHE A 1 80 ? 1.749 6.723 5.108 1.00 91.56 80 PHE A O 1
ATOM 639 N N . PHE A 1 81 ? 2.404 4.586 5.414 1.00 90.19 81 PHE A 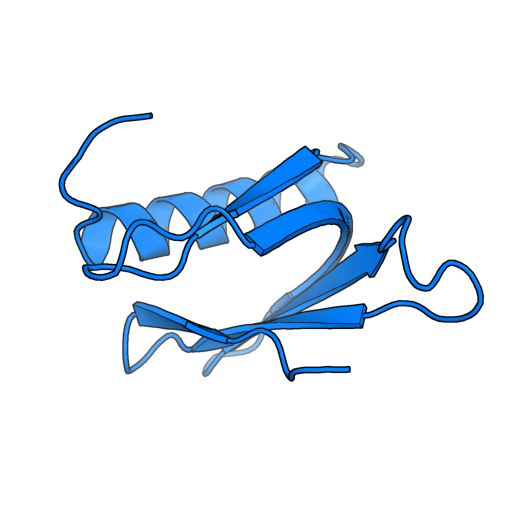N 1
ATOM 640 C CA . PHE A 1 81 ? 3.837 4.813 5.399 1.00 90.19 81 PHE A CA 1
ATOM 641 C C . PHE A 1 81 ? 4.482 3.893 4.373 1.00 90.19 81 PHE A C 1
ATOM 643 O O . PHE A 1 81 ? 4.339 2.673 4.424 1.00 90.19 81 PHE A O 1
ATOM 650 N N . LEU A 1 82 ? 5.213 4.500 3.444 1.00 86.62 82 LEU A N 1
ATOM 651 C CA . LEU A 1 82 ? 6.159 3.799 2.595 1.00 86.62 82 LEU A CA 1
ATOM 652 C C . LEU A 1 82 ? 7.557 4.290 3.000 1.00 86.62 82 LEU A C 1
ATOM 654 O O . LEU A 1 82 ? 7.791 5.505 2.923 1.00 86.62 82 LEU A O 1
ATOM 658 N N . PRO A 1 83 ? 8.460 3.411 3.471 1.00 76.56 83 PRO A N 1
ATOM 659 C CA . PRO A 1 83 ? 9.848 3.795 3.689 1.00 76.56 83 PRO A CA 1
ATOM 660 C C . PRO A 1 83 ? 10.442 4.292 2.364 1.00 76.56 83 PRO A C 1
ATOM 662 O O . PRO A 1 83 ? 10.075 3.820 1.292 1.00 76.56 83 PRO A O 1
ATOM 665 N N . THR A 1 84 ? 11.305 5.304 2.429 1.00 63.72 84 THR A N 1
ATOM 666 C CA . THR A 1 84 ? 11.970 5.807 1.216 1.00 63.72 84 THR A CA 1
ATOM 667 C C . THR A 1 84 ? 13.097 4.832 0.866 1.00 63.72 84 THR A C 1
ATOM 669 O O . THR A 1 84 ? 13.797 4.412 1.789 1.00 63.72 84 THR A O 1
ATOM 672 N N . ASN A 1 85 ? 13.228 4.456 -0.413 1.00 51.59 85 ASN A N 1
ATOM 673 C CA . ASN A 1 85 ? 14.384 3.702 -0.920 1.00 51.59 85 ASN A CA 1
ATOM 674 C C . ASN A 1 85 ? 15.687 4.485 -0.728 1.00 51.59 85 ASN A C 1
ATOM 676 O O . ASN A 1 85 ? 15.637 5.736 -0.829 1.00 51.59 85 ASN A O 1
#

Secondary structure (DSSP, 8-state):
--SS--HHHHHHHHHHHHHHHHTT---EEEEE-SSS--EEEEEEEEEEEE-SSEEEEEEE-TTSTTS-EEEEEETTTTEEE----

Nearest PDB structures (foldseek):
  3fb9-assembly1_A  TM=4.670E-01  e=3.942E-01  Streptococcus pneumoniae TIGR4
  7qfz-assembly1_A  TM=5.182E-01  e=9.049E-01  Escherichia fergusonii ATCC 35469
  7qfz-assembly4_H  TM=4.701E-01  e=1.147E+00  Escherichia fergusonii ATCC 35469
  5jrk-assembly1_A  TM=5.378E-01  e=3.990E+00  Sphingopyxis alaskensis RB2256
  6i8x-assembly2_B  TM=4.772E-01  e=9.719E+00  Ascaris suum

Sequence (85 aa):
MIWPFSLHGQQKTAEARAADIKSHRVPVVHLVRFPRLTINHGVVLFGATATEKEILFAAYDPNSPEKPVTLAYDRPSRTFFLPTN

Solvent-accessible surface area (backbone atoms only — not comparable to full-atom values): 5059 Å² total; per-residue (Å²): 138,76,83,77,84,42,54,68,55,43,44,54,48,52,54,50,52,46,52,36,38,77,68,77,39,68,54,77,44,80,46,61,49,79,91,58,80,52,79,74,46,65,34,36,37,74,40,66,50,76,58,97,57,34,36,42,28,37,22,46,31,82,92,47,74,91,49,75,43,61,42,36,34,38,57,91,79,31,45,77,46,66,77,82,132

Foldseek 3Di:
DDPDCDLVNLVVVLVVVQVCLVVQHWDWDFDADPPHGDRDAIWIWNDWDDDPFKIWTFTQGPVCNPGTWIWIQGPVVSDIDTDDD

Radius of gyration: 12.31 Å; Cα contacts (8 Å, |Δi|>4): 139; chains: 1; bounding box: 27×31×26 Å

Mean predicted aligned error: 4.6 Å